Protein AF-A0A957XGN0-F1 (afdb_monomer_lite)

Sequence (123 aa):
MSIKETFCPECDHRLKLGSRPHKGQRVNCPSCASTLVVESLNPIELTSSSNQYGSSKSKKKSPAVETSCPECDAPIKLGARVQMGQLLKCSECDVTLEVIDTNPLELDVALMGNIKFRHQNGY

Structure (mmCIF, N/CA/C/O backbone):
data_AF-A0A957XGN0-F1
#
_entry.id   AF-A0A957XGN0-F1
#
loop_
_atom_site.group_PDB
_atom_site.id
_atom_site.type_symbol
_atom_site.label_atom_id
_atom_site.label_alt_id
_atom_site.label_comp_id
_atom_site.label_asym_id
_atom_site.label_entity_id
_atom_site.label_seq_id
_atom_site.pdbx_PDB_ins_code
_atom_site.Cartn_x
_atom_site.Cartn_y
_atom_site.Cartn_z
_atom_site.occupancy
_atom_site.B_iso_or_equiv
_atom_site.auth_seq_id
_atom_site.auth_comp_id
_atom_site.auth_asym_id
_atom_site.auth_atom_id
_atom_site.pdbx_PDB_model_num
ATOM 1 N N . MET A 1 1 ? -14.771 -9.457 40.067 1.00 53.88 1 MET A N 1
ATOM 2 C CA . MET A 1 1 ? -14.419 -8.353 39.145 1.00 53.88 1 MET A CA 1
ATOM 3 C C . MET A 1 1 ? -15.155 -8.599 37.840 1.00 53.88 1 MET A C 1
ATOM 5 O O . MET A 1 1 ? -14.851 -9.579 37.176 1.00 53.88 1 MET A O 1
ATOM 9 N N . SER A 1 2 ? -16.165 -7.795 37.516 1.00 64.75 2 SER A N 1
ATOM 10 C CA . SER A 1 2 ? -16.990 -8.011 36.321 1.00 64.75 2 SER A CA 1
ATOM 11 C C . SER A 1 2 ? -16.326 -7.345 35.120 1.00 64.75 2 SER A C 1
ATOM 13 O O . SER A 1 2 ? -16.316 -6.120 35.018 1.00 64.75 2 SER A O 1
ATOM 15 N N . ILE A 1 3 ? -15.724 -8.141 34.238 1.00 70.81 3 ILE A N 1
ATOM 16 C CA . ILE A 1 3 ? -15.216 -7.650 32.955 1.00 70.81 3 ILE A CA 1
ATOM 17 C C . ILE A 1 3 ? -16.437 -7.383 32.079 1.00 70.81 3 ILE A C 1
ATOM 19 O O . ILE A 1 3 ? -17.258 -8.279 31.893 1.00 70.81 3 ILE A O 1
ATOM 23 N N . LYS A 1 4 ? -16.575 -6.157 31.568 1.00 80.50 4 LYS A N 1
ATOM 24 C CA . LYS A 1 4 ? -17.635 -5.850 30.606 1.00 80.50 4 LYS A CA 1
ATOM 25 C C . LYS A 1 4 ? -17.151 -6.160 29.195 1.00 80.50 4 LYS A C 1
ATOM 27 O O . LYS A 1 4 ? -16.077 -5.717 28.781 1.00 80.50 4 LYS A O 1
ATOM 32 N N . GLU A 1 5 ? -17.947 -6.946 28.490 1.00 82.75 5 GLU A N 1
ATOM 33 C CA . GLU A 1 5 ? -17.721 -7.355 27.112 1.00 82.75 5 GLU A CA 1
ATOM 34 C C . GLU A 1 5 ? -18.804 -6.782 26.204 1.00 82.75 5 GLU A C 1
ATOM 36 O O . GLU A 1 5 ? -19.923 -6.521 26.639 1.00 82.75 5 GLU A O 1
ATOM 41 N N . THR A 1 6 ? -18.436 -6.525 24.960 1.00 83.88 6 THR A N 1
ATOM 42 C CA . THR A 1 6 ? -19.304 -5.938 23.938 1.00 83.88 6 THR A CA 1
ATOM 43 C C . THR A 1 6 ? -18.806 -6.371 22.564 1.00 83.88 6 THR A C 1
ATOM 45 O O . THR A 1 6 ? -17.706 -6.916 22.456 1.00 83.88 6 THR A O 1
ATOM 48 N N . PHE A 1 7 ? -19.592 -6.155 21.521 1.00 85.81 7 PHE A N 1
ATOM 49 C CA . PHE A 1 7 ? -19.247 -6.542 20.158 1.00 85.81 7 PHE A CA 1
ATOM 50 C C . PHE A 1 7 ? -18.882 -5.303 19.349 1.00 85.81 7 PHE A C 1
ATOM 52 O O . PHE A 1 7 ? -19.457 -4.229 19.522 1.00 85.81 7 PHE A O 1
ATOM 59 N N . CYS A 1 8 ? -17.875 -5.434 18.491 1.00 84.12 8 CYS A N 1
ATOM 60 C CA . CYS A 1 8 ? -17.526 -4.381 17.555 1.00 84.12 8 CYS A CA 1
ATOM 61 C C . CYS A 1 8 ? -18.632 -4.276 16.491 1.00 84.12 8 CYS A C 1
ATOM 63 O O . CYS A 1 8 ? -18.818 -5.242 15.756 1.00 84.12 8 CYS A O 1
ATOM 65 N N . PRO A 1 9 ? -19.313 -3.127 16.336 1.00 82.56 9 PRO A N 1
ATOM 66 C CA . PRO A 1 9 ? -20.398 -2.986 15.361 1.00 82.56 9 PRO A CA 1
ATOM 67 C C . PRO A 1 9 ? -19.929 -3.084 13.899 1.00 82.56 9 PRO A C 1
ATOM 69 O O . PRO A 1 9 ? -20.749 -3.280 13.013 1.00 82.56 9 PRO A O 1
ATOM 72 N N . GLU A 1 10 ? -18.621 -2.969 13.631 1.00 82.00 10 GLU A N 1
ATOM 73 C CA . GLU A 1 10 ? -18.076 -3.032 12.265 1.00 82.00 10 GLU A CA 1
ATOM 74 C C . GLU A 1 10 ? -17.652 -4.436 11.817 1.00 82.00 10 GLU A C 1
ATOM 76 O O . GLU A 1 10 ? -17.575 -4.702 10.622 1.00 82.00 10 GLU A O 1
ATOM 81 N N . CYS A 1 11 ? -17.332 -5.341 12.744 1.00 84.94 11 CYS A N 1
ATOM 82 C CA . CYS A 1 11 ? -16.818 -6.674 12.392 1.00 84.94 11 CYS A CA 1
ATOM 83 C C . CYS A 1 11 ? -17.321 -7.803 13.296 1.00 84.94 11 CYS A C 1
ATOM 85 O O . CYS A 1 11 ? -16.796 -8.911 13.226 1.00 84.94 11 CYS A O 1
ATOM 87 N N . ASP A 1 12 ? -18.270 -7.508 14.184 1.00 85.31 12 ASP A N 1
ATOM 88 C CA . ASP A 1 12 ? -18.839 -8.420 15.184 1.00 85.31 12 ASP A CA 1
ATOM 89 C C . ASP A 1 12 ? -17.805 -9.045 16.145 1.00 85.31 12 ASP A C 1
ATOM 91 O O . ASP A 1 12 ? -18.073 -9.976 16.898 1.00 85.31 12 ASP A O 1
ATOM 95 N N . HIS A 1 13 ? -16.575 -8.524 16.172 1.00 87.06 13 HIS A N 1
ATOM 96 C CA . HIS A 1 13 ? -15.534 -9.084 17.024 1.00 87.06 13 HIS A CA 1
ATOM 97 C C . HIS A 1 13 ? -15.775 -8.744 18.498 1.00 87.06 13 HIS A C 1
ATOM 99 O O . HIS A 1 13 ? -16.044 -7.594 18.851 1.00 87.06 13 HIS A O 1
ATOM 105 N N . ARG A 1 14 ? -15.612 -9.732 19.381 1.00 87.62 14 ARG A N 1
ATOM 106 C CA . ARG A 1 14 ? -15.792 -9.574 20.830 1.00 87.62 14 ARG A CA 1
ATOM 107 C C . ARG A 1 14 ? -14.688 -8.702 21.437 1.00 87.62 14 ARG A C 1
ATOM 109 O O . ARG A 1 14 ? -13.504 -9.027 21.367 1.00 87.62 14 ARG A O 1
ATOM 116 N N . LEU A 1 15 ? -15.082 -7.620 22.098 1.00 85.88 15 LEU A N 1
ATOM 117 C CA . LEU A 1 15 ? -14.212 -6.654 22.763 1.00 85.88 15 LEU A CA 1
ATOM 118 C C . LEU A 1 15 ? -14.346 -6.733 24.281 1.00 85.88 15 LEU A C 1
ATOM 120 O O . LEU A 1 15 ? -15.439 -6.859 24.828 1.00 85.88 15 LEU A O 1
ATOM 124 N N . LYS A 1 16 ? -13.211 -6.604 24.974 1.00 86.62 16 LYS A N 1
ATOM 125 C CA . LYS A 1 16 ? -13.136 -6.554 26.440 1.00 86.62 16 LYS A CA 1
ATOM 126 C C . LYS A 1 16 ? -12.823 -5.120 26.869 1.00 86.62 16 LYS A C 1
ATOM 128 O O . LYS A 1 16 ? -11.722 -4.640 26.624 1.00 86.62 16 LYS A O 1
ATOM 133 N N . LEU A 1 17 ? -13.767 -4.446 27.528 1.00 80.19 17 LEU A N 1
ATOM 134 C CA . LEU A 1 17 ? -13.627 -3.043 27.961 1.00 80.19 17 LEU A CA 1
ATOM 135 C C . LEU A 1 17 ? -12.883 -2.881 29.299 1.00 80.19 17 LEU A C 1
ATOM 137 O O . LEU A 1 17 ? -12.613 -1.760 29.733 1.00 80.19 17 LEU A O 1
ATOM 141 N N . GLY A 1 18 ? -12.553 -3.997 29.955 1.00 79.00 18 GLY A N 1
ATOM 142 C CA . GLY A 1 18 ? -11.951 -4.026 31.285 1.00 79.00 18 GLY A CA 1
ATOM 143 C C . GLY A 1 18 ? -12.980 -3.900 32.414 1.00 79.00 18 GLY A C 1
ATOM 144 O O . GLY A 1 18 ? -14.189 -4.009 32.204 1.00 79.00 18 GLY A O 1
ATOM 145 N N . SER A 1 19 ? -12.486 -3.709 33.638 1.00 80.56 19 SER A N 1
ATOM 146 C CA . SER A 1 19 ? -13.301 -3.727 34.864 1.00 80.56 19 SER A CA 1
ATOM 147 C C . SER A 1 19 ? -14.039 -2.410 35.155 1.00 80.56 19 SER A C 1
ATOM 149 O O . SER A 1 19 ? -14.913 -2.388 36.017 1.00 80.56 19 SER A O 1
ATOM 151 N N . ARG A 1 20 ? -13.673 -1.301 34.493 1.00 81.81 20 ARG A N 1
ATOM 152 C CA . ARG A 1 20 ? -14.249 0.043 34.712 1.00 81.81 20 ARG A CA 1
ATOM 153 C C . ARG A 1 20 ? -14.328 0.838 33.397 1.00 81.81 20 ARG A C 1
ATOM 155 O O . ARG A 1 20 ? -13.492 1.714 33.182 1.00 81.81 20 ARG A O 1
ATOM 162 N N . PRO A 1 21 ? -15.297 0.545 32.512 1.00 78.81 21 PRO A N 1
ATOM 163 C CA . PRO A 1 21 ? -15.533 1.385 31.344 1.00 78.81 21 PRO A CA 1
ATOM 164 C C . PRO A 1 21 ? -15.991 2.785 31.774 1.00 78.81 21 PRO A C 1
ATOM 166 O O . PRO A 1 21 ? -16.798 2.915 32.697 1.00 78.81 21 PRO A O 1
ATOM 169 N N . HIS A 1 22 ? -15.487 3.823 31.109 1.00 84.31 22 HIS A N 1
ATOM 170 C CA . HIS A 1 22 ? -15.911 5.211 31.311 1.00 84.31 22 HIS A CA 1
ATOM 171 C C . HIS A 1 22 ? -16.391 5.841 29.997 1.00 84.31 22 HIS A C 1
ATOM 173 O O . HIS A 1 22 ? -16.013 5.405 28.910 1.00 84.31 22 HIS A O 1
ATOM 179 N N . LYS A 1 23 ? -17.247 6.863 30.088 1.00 84.31 23 LYS A N 1
ATOM 180 C CA . LYS A 1 23 ? -17.733 7.605 28.920 1.00 84.31 23 LYS A CA 1
ATOM 181 C C . LYS A 1 23 ? -16.558 8.324 28.251 1.00 84.31 23 LYS A C 1
ATOM 183 O O . LYS A 1 23 ? -15.739 8.925 28.940 1.00 84.31 23 LYS A O 1
ATOM 188 N N . GLY A 1 24 ? -16.469 8.235 26.928 1.00 83.38 24 GLY A N 1
ATOM 189 C CA . GLY A 1 24 ? -15.339 8.740 26.145 1.00 83.38 24 GLY A CA 1
ATOM 190 C C . GLY A 1 24 ? -14.133 7.795 26.081 1.00 83.38 24 GLY A C 1
ATOM 191 O O . GLY A 1 24 ? -13.136 8.130 25.444 1.00 83.38 24 GLY A O 1
ATOM 192 N N . GLN A 1 25 ? -14.202 6.607 26.695 1.00 85.00 25 GLN A N 1
ATOM 193 C CA . GLN A 1 25 ? -13.136 5.614 26.588 1.00 85.00 25 GLN A CA 1
ATOM 194 C C . GLN A 1 25 ? -12.979 5.165 25.132 1.00 85.00 25 GLN A C 1
ATOM 196 O O . GLN A 1 25 ? -13.928 4.673 24.519 1.00 85.00 25 GLN A O 1
ATOM 201 N N . ARG A 1 26 ? -11.766 5.308 24.592 1.00 87.06 26 ARG A N 1
ATOM 202 C CA . ARG A 1 26 ? -11.406 4.829 23.253 1.00 87.06 26 ARG A CA 1
ATOM 203 C C . ARG A 1 26 ? -10.941 3.386 23.343 1.00 87.06 26 ARG A C 1
ATOM 205 O O . ARG A 1 26 ? -10.053 3.072 24.135 1.00 87.06 26 ARG A O 1
ATOM 212 N N . VAL A 1 27 ? -11.509 2.520 22.518 1.00 84.94 27 VAL A N 1
ATOM 213 C CA . VAL A 1 27 ? -11.106 1.118 22.421 1.00 84.94 27 VAL A CA 1
ATOM 214 C C . VAL A 1 27 ? -10.813 0.778 20.973 1.00 84.94 27 VAL A C 1
ATOM 216 O O . VAL A 1 27 ? -11.576 1.120 20.075 1.00 84.94 27 VAL A O 1
ATOM 219 N N . ASN A 1 28 ? -9.669 0.142 20.742 1.00 86.00 28 ASN A N 1
ATOM 220 C CA . ASN A 1 28 ? -9.292 -0.310 19.413 1.00 86.00 28 ASN A CA 1
ATOM 221 C C . ASN A 1 28 ? -9.720 -1.766 19.239 1.00 86.00 28 ASN A C 1
ATOM 223 O O . ASN A 1 28 ? -9.404 -2.609 20.084 1.00 86.00 28 ASN A O 1
ATOM 227 N N . CYS A 1 29 ? -10.417 -2.067 18.151 1.00 83.75 29 CYS A N 1
ATOM 228 C CA . CYS A 1 29 ? -10.761 -3.438 17.829 1.00 83.75 29 CYS A CA 1
ATOM 229 C C . CYS A 1 29 ? -9.530 -4.176 17.273 1.00 83.75 29 CYS A C 1
ATOM 231 O O . CYS A 1 29 ? -8.973 -3.747 16.266 1.00 83.75 29 CYS A O 1
ATOM 233 N N . PRO A 1 30 ? -9.096 -5.309 17.854 1.00 82.38 30 PRO A N 1
ATOM 234 C CA . PRO A 1 30 ? -7.939 -6.050 17.348 1.00 82.38 30 PRO A CA 1
ATOM 235 C C . PRO A 1 30 ? -8.201 -6.730 15.996 1.00 82.38 30 PRO A C 1
ATOM 237 O O . PRO A 1 30 ? -7.249 -7.087 15.306 1.00 82.38 30 PRO A O 1
ATOM 240 N N . SER A 1 31 ? -9.472 -6.904 15.619 1.00 83.25 31 SER A N 1
ATOM 241 C CA . SER A 1 31 ? -9.868 -7.580 14.382 1.00 83.25 31 SER A CA 1
ATOM 242 C C . SER A 1 31 ? -9.916 -6.634 13.185 1.00 83.25 31 SER A C 1
ATOM 244 O O . SER A 1 31 ? -9.270 -6.894 12.175 1.00 83.25 31 SER A O 1
ATOM 246 N N . CYS A 1 32 ? -10.640 -5.515 13.292 1.00 83.00 32 CYS A N 1
ATOM 247 C CA . CYS A 1 32 ? -10.774 -4.543 12.199 1.00 83.00 32 CYS A CA 1
ATOM 248 C C . CYS A 1 32 ? -9.859 -3.314 12.333 1.00 83.00 32 CYS A C 1
ATOM 250 O O . CYS A 1 32 ? -9.754 -2.533 11.392 1.00 83.00 32 CYS A O 1
ATOM 252 N N . ALA A 1 33 ? -9.170 -3.147 13.469 1.00 81.69 33 ALA A N 1
ATOM 253 C CA . ALA A 1 33 ? -8.393 -1.951 13.817 1.00 81.69 33 ALA A CA 1
ATOM 254 C C . ALA A 1 33 ? -9.220 -0.653 13.912 1.00 81.69 33 ALA A C 1
ATOM 256 O O . ALA A 1 33 ? -8.658 0.444 13.901 1.00 81.69 33 ALA A O 1
ATOM 257 N N . SER A 1 34 ? -10.545 -0.767 14.026 1.00 79.00 34 SER A N 1
ATOM 258 C CA . SER A 1 34 ? -11.423 0.386 14.195 1.00 79.00 34 SER A CA 1
ATOM 259 C C . SER A 1 34 ? -11.322 0.948 15.603 1.00 79.00 34 SER A C 1
ATOM 261 O O . SER A 1 34 ? -11.348 0.219 16.600 1.00 79.00 34 SER A O 1
ATOM 263 N N . THR A 1 35 ? -11.253 2.274 15.679 1.00 84.94 35 THR A N 1
ATOM 264 C CA . THR A 1 35 ? -11.328 2.988 16.950 1.00 84.94 35 THR A CA 1
ATOM 265 C C . THR A 1 35 ? -12.784 3.265 17.294 1.00 84.94 35 THR A C 1
ATOM 267 O O . THR A 1 35 ? -13.458 4.045 16.623 1.00 84.94 35 THR A O 1
ATOM 270 N N . LEU A 1 36 ? -13.250 2.648 18.372 1.00 86.00 36 LEU A N 1
ATOM 271 C CA . LEU A 1 36 ? -14.587 2.840 18.913 1.00 86.00 36 LEU A CA 1
ATOM 272 C C . LEU A 1 36 ? -14.519 3.729 20.149 1.00 86.00 36 LEU A C 1
ATOM 274 O O . LEU A 1 36 ? -13.523 3.723 20.882 1.00 86.00 36 LEU A O 1
ATOM 278 N N . VAL A 1 37 ? -15.590 4.472 20.395 1.00 84.88 37 VAL A N 1
ATOM 279 C CA . VAL A 1 37 ? -15.717 5.333 21.571 1.00 84.88 37 VAL A CA 1
ATOM 280 C C . VAL A 1 37 ? -16.958 4.937 22.348 1.00 84.88 37 VAL A C 1
ATOM 282 O O . VAL A 1 37 ? -18.022 4.723 21.773 1.00 84.88 37 VAL A O 1
ATOM 285 N N . VAL A 1 38 ? -16.808 4.837 23.666 1.00 86.44 38 VAL A N 1
ATOM 286 C CA . VAL A 1 38 ? -17.924 4.591 24.581 1.00 86.44 38 VAL A CA 1
ATOM 287 C C . VAL A 1 38 ? -18.755 5.866 24.707 1.00 86.44 38 VAL A C 1
ATOM 289 O O . VAL A 1 38 ? -18.332 6.817 25.369 1.00 86.44 38 VAL A O 1
ATOM 292 N N . GLU A 1 39 ? -19.941 5.892 24.103 1.00 82.06 39 GLU A N 1
ATOM 293 C CA . GLU A 1 39 ? -20.874 7.021 24.238 1.00 82.06 39 GLU A CA 1
ATOM 294 C C . GLU A 1 39 ? -21.752 6.896 25.488 1.00 82.06 39 GLU A C 1
ATOM 296 O O . GLU A 1 39 ? -22.010 7.894 26.172 1.00 82.0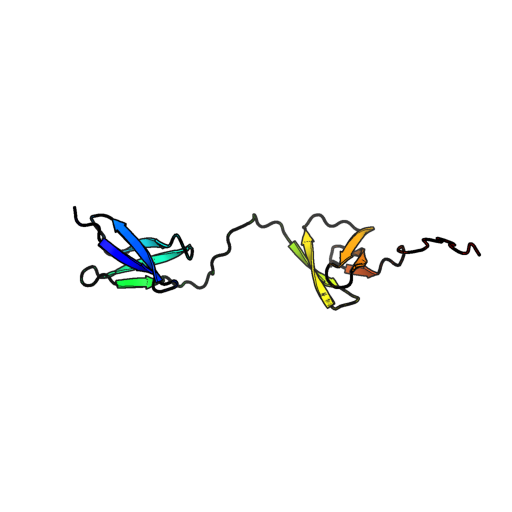6 39 GLU A O 1
ATOM 301 N N . SER A 1 40 ? -22.137 5.664 25.838 1.00 77.06 40 SER A N 1
ATOM 302 C CA . SER A 1 40 ? -23.051 5.367 26.949 1.00 77.06 40 SER A CA 1
ATOM 303 C C . SER A 1 40 ? -22.513 4.257 27.852 1.00 77.06 40 SER A C 1
ATOM 305 O O . SER A 1 40 ? -21.749 3.404 27.412 1.00 77.06 40 SER A O 1
ATOM 307 N N . LEU A 1 41 ? -22.880 4.281 29.142 1.00 76.38 41 LEU A N 1
ATOM 308 C CA . LEU A 1 41 ? -22.467 3.279 30.142 1.00 76.38 41 LEU A CA 1
ATOM 309 C C . LEU A 1 41 ? -23.620 2.408 30.665 1.00 76.38 41 LEU A C 1
ATOM 311 O O . LEU A 1 41 ? -23.375 1.460 31.417 1.00 76.38 41 LEU A O 1
ATOM 315 N N . ASN A 1 42 ? -24.861 2.723 30.286 1.00 73.88 42 ASN A N 1
ATOM 316 C CA . ASN A 1 42 ? -26.056 1.988 30.686 1.00 73.88 42 ASN A CA 1
ATOM 317 C C . ASN A 1 42 ? -27.228 2.257 29.712 1.00 73.88 42 ASN A C 1
ATOM 319 O O . ASN A 1 42 ? -27.975 3.208 29.951 1.00 73.88 42 ASN A O 1
ATOM 323 N N . PRO A 1 43 ? -27.406 1.461 28.638 1.00 73.06 43 PRO A N 1
ATOM 324 C CA . PRO A 1 43 ? -26.538 0.380 28.142 1.00 73.06 43 PRO A CA 1
ATOM 325 C C . PRO A 1 43 ? -25.201 0.895 27.574 1.00 73.06 43 PRO A C 1
ATOM 327 O O . PRO A 1 43 ? -25.032 2.095 27.349 1.00 73.06 43 PRO A O 1
ATOM 330 N N . ILE A 1 44 ? -24.209 0.004 27.427 1.00 72.31 44 ILE A N 1
ATOM 331 C CA . ILE A 1 44 ? -22.912 0.383 26.848 1.00 72.31 44 ILE A CA 1
ATOM 332 C C . ILE A 1 44 ? -23.031 0.423 25.333 1.00 72.31 44 ILE A C 1
ATOM 334 O O . ILE A 1 44 ? -23.004 -0.623 24.693 1.00 72.31 44 ILE A O 1
ATOM 338 N N . GLU A 1 45 ? -23.095 1.635 24.796 1.00 75.25 45 GLU A N 1
ATOM 339 C CA . GLU A 1 45 ? -23.142 1.890 23.360 1.00 75.25 45 GLU A CA 1
ATOM 340 C C . GLU A 1 45 ? -21.754 2.321 22.885 1.00 75.25 45 GLU A C 1
ATOM 342 O O . GLU A 1 45 ? -21.132 3.231 23.453 1.00 75.25 45 GLU A O 1
ATOM 347 N N . LEU A 1 46 ? -21.266 1.644 21.850 1.00 73.56 46 LEU A N 1
ATOM 348 C CA . LEU A 1 46 ? -20.032 1.979 21.158 1.00 73.56 46 LEU A CA 1
ATOM 349 C C . LEU A 1 46 ? -20.387 2.560 19.800 1.00 73.56 46 LEU A C 1
ATOM 351 O O . LEU A 1 46 ? -20.981 1.873 18.975 1.00 73.56 46 LEU A O 1
ATOM 355 N N . THR A 1 47 ? -19.952 3.787 19.549 1.00 74.38 47 THR A N 1
ATOM 356 C CA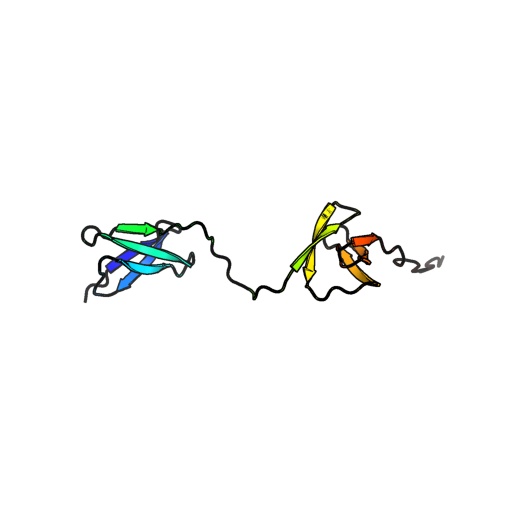 . THR A 1 47 ? -19.999 4.346 18.203 1.00 74.38 47 THR A CA 1
ATOM 357 C C . THR A 1 47 ? -18.656 4.138 17.528 1.00 74.38 47 THR A C 1
ATOM 359 O O . THR A 1 47 ? -17.589 4.320 18.137 1.00 74.38 47 THR A O 1
ATOM 362 N N . SER A 1 48 ? -18.688 3.736 16.263 1.00 69.62 48 SER A N 1
ATOM 363 C CA . SER A 1 48 ? -17.531 3.870 15.397 1.00 69.62 48 SER A CA 1
ATOM 364 C C . SER A 1 48 ? -17.287 5.364 15.230 1.00 69.62 48 SER A C 1
ATOM 366 O O . SER A 1 48 ? -18.110 6.083 14.667 1.00 69.62 48 SER A O 1
ATOM 368 N N . SER A 1 49 ? -16.156 5.866 15.733 1.00 64.25 49 SER A N 1
ATOM 369 C CA . SER A 1 49 ? -15.691 7.202 15.356 1.00 64.25 49 SER A CA 1
ATOM 370 C C . SER A 1 49 ? -15.181 7.127 13.923 1.00 64.25 49 SER A C 1
ATOM 372 O O . SER A 1 49 ? -13.980 7.143 13.659 1.00 64.25 49 SER A O 1
ATOM 374 N N . SER A 1 50 ? -16.12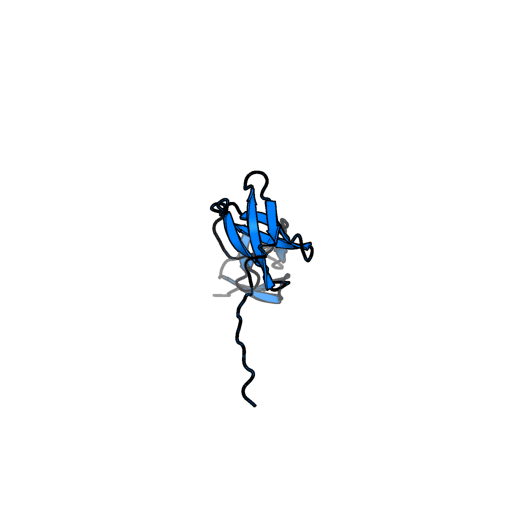9 6.969 13.003 1.00 51.91 50 SER A N 1
ATOM 375 C CA . SER A 1 5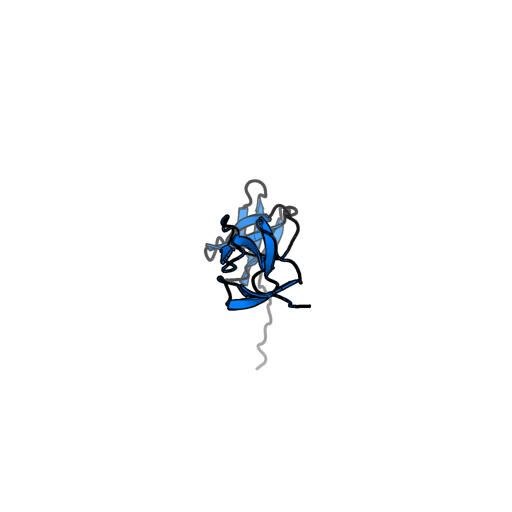0 ? -15.928 6.924 11.572 1.00 51.91 50 SER A CA 1
ATOM 376 C C . SER A 1 50 ? -15.584 8.329 11.121 1.00 51.91 50 SER A C 1
ATOM 378 O O . SER A 1 50 ? -16.426 9.073 10.632 1.00 51.91 50 SER A O 1
ATOM 380 N N . ASN A 1 51 ? -14.316 8.693 11.263 1.00 46.16 51 ASN A N 1
ATOM 381 C CA . ASN A 1 51 ? -13.729 9.580 10.282 1.00 46.16 51 ASN A CA 1
ATOM 382 C C . ASN A 1 51 ? -12.984 8.710 9.269 1.00 46.16 51 ASN A C 1
ATOM 384 O O . ASN A 1 51 ? -11.809 8.415 9.447 1.00 46.16 51 ASN A O 1
ATOM 388 N N . GLN A 1 52 ? -13.748 8.210 8.293 1.00 47.88 52 GLN A N 1
ATOM 389 C CA . GLN A 1 52 ? -13.377 7.846 6.917 1.00 47.88 52 GLN A CA 1
ATOM 390 C C . GLN A 1 52 ? -11.928 7.432 6.582 1.00 47.88 52 GLN A C 1
ATOM 392 O O . GLN A 1 52 ? -11.435 7.764 5.509 1.00 47.88 52 GLN A O 1
ATOM 397 N N . TYR A 1 53 ? -11.236 6.665 7.419 1.00 47.00 53 TYR A N 1
ATOM 398 C CA . TYR A 1 53 ? -9.924 6.138 7.050 1.00 47.00 53 TYR A CA 1
ATOM 399 C C . TYR A 1 53 ? -9.837 4.671 7.411 1.00 47.00 53 TYR A C 1
ATOM 401 O O . TYR A 1 53 ? -9.470 4.279 8.518 1.00 47.00 53 TYR A O 1
ATOM 409 N N . GLY A 1 54 ? -10.215 3.875 6.411 1.00 44.34 54 GLY A N 1
ATOM 410 C CA . GLY A 1 54 ? -9.988 2.451 6.367 1.00 44.34 54 GLY A CA 1
ATOM 411 C C . GLY A 1 54 ? -8.574 2.101 6.810 1.00 44.34 54 GLY A C 1
ATOM 412 O O . GLY A 1 54 ? -7.576 2.727 6.449 1.00 44.34 54 GLY A O 1
ATOM 413 N N . SER A 1 55 ? -8.537 1.051 7.613 1.00 51.53 55 SER A N 1
ATOM 414 C CA . SER A 1 55 ? -7.370 0.258 7.924 1.00 51.53 55 SER A CA 1
ATOM 415 C C . SER A 1 55 ? -6.564 -0.031 6.652 1.00 51.53 55 SER A C 1
ATOM 417 O O . SER A 1 55 ? -6.981 -0.773 5.766 1.00 51.53 55 SER A O 1
ATOM 419 N N . SER A 1 56 ? -5.373 0.545 6.568 1.00 54.88 56 SER A N 1
ATOM 420 C CA . SER A 1 56 ? -4.264 -0.051 5.836 1.00 54.88 56 SER A CA 1
ATOM 421 C C . SER A 1 56 ? -3.029 0.042 6.712 1.00 54.88 56 SER A C 1
ATOM 423 O O . SER A 1 56 ? -2.353 1.064 6.809 1.00 54.88 56 SER A O 1
ATOM 425 N N . LYS A 1 57 ? -2.739 -1.079 7.377 1.00 52.69 57 LYS A N 1
ATOM 426 C CA . LYS A 1 57 ? -1.374 -1.428 7.760 1.00 52.69 57 LYS A CA 1
ATOM 427 C C . LYS A 1 57 ? -0.465 -1.217 6.544 1.00 52.69 57 LYS A C 1
ATOM 429 O O . LYS A 1 57 ? -0.733 -1.763 5.481 1.00 52.69 57 LYS A O 1
ATOM 434 N N . SER A 1 58 ? 0.680 -0.592 6.804 1.00 51.75 58 SER A N 1
ATOM 435 C CA . SER A 1 58 ? 1.962 -0.777 6.114 1.00 51.75 58 SER A CA 1
ATOM 436 C C . SER A 1 58 ? 2.466 0.392 5.261 1.00 51.75 58 SER A C 1
ATOM 438 O O . SER A 1 58 ? 1.830 0.863 4.329 1.00 51.75 58 SER A O 1
ATOM 440 N N . LYS A 1 59 ? 3.729 0.705 5.567 1.00 45.81 59 LYS A N 1
ATOM 441 C CA . LYS A 1 59 ? 4.755 1.395 4.782 1.00 45.81 59 LYS A CA 1
ATOM 442 C C . LYS A 1 59 ? 4.747 2.923 4.765 1.00 45.81 59 LYS A C 1
ATOM 444 O O . LYS A 1 59 ? 3.960 3.594 4.117 1.00 45.81 59 LYS A O 1
ATOM 449 N N . LYS A 1 60 ? 5.785 3.431 5.442 1.00 43.09 60 LYS A N 1
ATOM 450 C CA . LYS A 1 60 ? 6.558 4.633 5.117 1.00 43.09 60 LYS A CA 1
ATOM 451 C C . LYS A 1 60 ? 6.283 5.117 3.689 1.00 43.09 60 LYS A C 1
ATOM 453 O O . LYS A 1 60 ? 6.601 4.425 2.727 1.00 43.09 60 LYS A O 1
ATOM 458 N N . LYS A 1 61 ? 5.725 6.320 3.601 1.00 44.12 61 LYS A N 1
ATOM 459 C CA . LYS A 1 61 ? 5.513 7.103 2.388 1.00 44.12 61 LYS A CA 1
ATOM 460 C C . LYS A 1 61 ? 6.865 7.371 1.714 1.00 44.12 61 LYS A C 1
ATOM 462 O O . LYS A 1 61 ? 7.530 8.354 2.015 1.00 44.12 61 LYS A O 1
ATOM 467 N N . SER A 1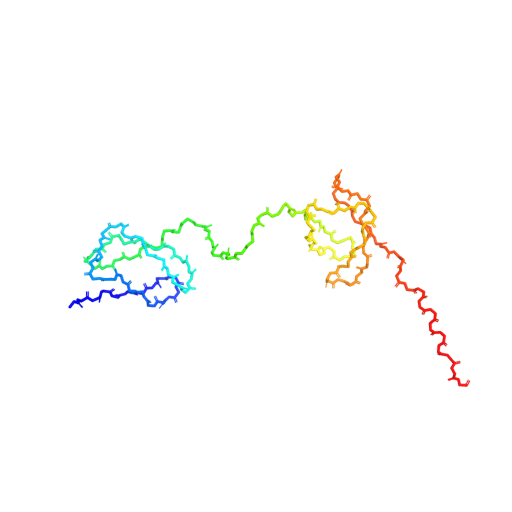 62 ? 7.314 6.463 0.856 1.00 53.94 62 SER A N 1
ATOM 468 C CA . SER A 1 62 ? 8.237 6.829 -0.217 1.00 53.94 62 SER A CA 1
ATOM 469 C C . SER A 1 62 ? 7.413 7.581 -1.266 1.00 53.94 62 SER A C 1
ATOM 471 O O . SER A 1 62 ? 6.272 7.177 -1.497 1.00 53.94 62 SE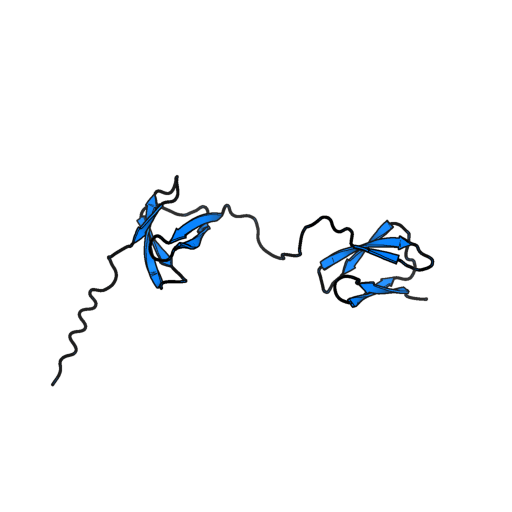R A O 1
ATOM 473 N N . PRO A 1 63 ? 7.919 8.662 -1.882 1.00 57.41 63 PRO A N 1
ATOM 474 C CA . PRO A 1 63 ? 7.226 9.274 -3.008 1.00 57.41 63 PRO A CA 1
ATOM 475 C C . PRO A 1 63 ? 7.132 8.202 -4.098 1.00 57.41 63 PRO A C 1
ATOM 477 O O . PRO A 1 63 ? 8.156 7.724 -4.585 1.00 57.41 63 PRO A O 1
ATOM 480 N N . ALA A 1 64 ? 5.928 7.717 -4.375 1.00 67.38 64 ALA A N 1
ATOM 481 C CA . ALA A 1 64 ? 5.684 6.824 -5.493 1.00 67.38 64 ALA A CA 1
ATOM 482 C C . ALA A 1 64 ? 5.234 7.708 -6.652 1.00 67.38 64 ALA A C 1
ATOM 484 O O . ALA A 1 64 ? 4.325 8.518 -6.478 1.00 67.38 64 ALA A O 1
ATOM 485 N N . VAL A 1 65 ? 5.917 7.597 -7.783 1.00 82.38 65 VAL A N 1
ATOM 486 C CA . VAL A 1 65 ? 5.499 8.223 -9.032 1.00 82.38 65 VAL A CA 1
ATOM 487 C C . VAL A 1 65 ? 4.663 7.179 -9.769 1.00 82.38 65 VAL A C 1
ATOM 489 O O . VAL A 1 65 ? 5.087 6.029 -9.912 1.00 82.38 65 VAL A O 1
ATOM 492 N N . GLU A 1 66 ? 3.446 7.551 -10.148 1.00 84.75 66 GLU A N 1
ATOM 493 C CA . GLU A 1 66 ? 2.485 6.673 -10.818 1.00 84.75 66 GLU A CA 1
ATOM 494 C C . GLU A 1 66 ? 2.407 7.069 -12.297 1.00 84.75 66 GLU A C 1
ATOM 496 O O . GLU A 1 66 ? 2.303 8.252 -12.612 1.00 84.75 66 GLU A O 1
ATOM 501 N N . THR A 1 67 ? 2.498 6.089 -13.194 1.00 88.31 67 THR A N 1
ATOM 502 C CA . THR A 1 67 ? 2.405 6.270 -14.653 1.00 88.31 67 THR A CA 1
ATOM 503 C C . THR A 1 67 ? 1.665 5.082 -15.270 1.00 88.31 67 THR A C 1
ATOM 505 O O . THR A 1 67 ? 1.582 4.024 -14.642 1.00 88.31 67 THR A O 1
ATOM 508 N N . SER A 1 68 ? 1.083 5.240 -16.456 1.00 90.94 68 SER A N 1
ATOM 509 C CA . SER A 1 68 ? 0.386 4.162 -17.166 1.00 90.94 68 SER A CA 1
ATOM 510 C C . SER A 1 68 ? 1.312 3.459 -18.156 1.00 90.94 68 SER A C 1
ATOM 512 O O . SER A 1 68 ? 2.231 4.047 -18.724 1.00 90.94 68 SER A O 1
ATOM 514 N N . CYS A 1 69 ? 1.095 2.159 -18.349 1.00 89.75 69 CYS A N 1
ATOM 515 C CA . CYS A 1 69 ? 1.810 1.395 -19.360 1.00 89.75 69 CYS A CA 1
ATOM 516 C C . CYS A 1 69 ? 1.349 1.822 -20.766 1.00 89.75 69 CYS A C 1
ATOM 518 O O . CYS A 1 69 ? 0.156 1.708 -21.043 1.00 89.75 69 CYS A O 1
ATOM 520 N N . PRO A 1 70 ? 2.250 2.213 -21.686 1.00 88.00 70 PRO A N 1
ATOM 521 C CA . PRO A 1 70 ? 1.863 2.620 -23.041 1.00 88.00 70 PRO A CA 1
ATOM 522 C C . PRO A 1 70 ? 1.302 1.473 -23.908 1.00 88.00 70 PRO A C 1
ATOM 524 O O . PRO A 1 70 ? 0.684 1.739 -24.932 1.00 88.00 70 PRO A O 1
ATOM 527 N N . GLU A 1 71 ? 1.484 0.206 -23.507 1.00 88.19 71 GLU A N 1
ATOM 528 C CA . GLU A 1 71 ? 1.015 -0.970 -24.268 1.00 88.19 71 GLU A CA 1
ATOM 529 C C . GLU A 1 71 ? -0.363 -1.481 -23.826 1.00 88.19 71 GLU A C 1
ATOM 531 O O . GLU A 1 71 ? -1.151 -1.943 -24.647 1.00 88.19 71 GLU A O 1
ATOM 536 N N . CYS A 1 72 ? -0.656 -1.449 -22.524 1.00 91.50 72 CYS A N 1
ATOM 537 C CA . CYS A 1 72 ? -1.871 -2.052 -21.958 1.00 91.50 72 CYS A CA 1
ATOM 538 C C . CYS A 1 72 ? -2.662 -1.124 -21.031 1.00 91.50 72 CYS A C 1
ATOM 540 O O . CYS A 1 72 ? -3.636 -1.566 -20.428 1.00 91.50 72 CYS A O 1
ATOM 542 N N . ASP A 1 73 ? -2.229 0.130 -20.883 1.00 90.56 73 ASP A N 1
ATOM 543 C CA . ASP A 1 73 ? -2.813 1.145 -19.994 1.00 90.56 73 ASP A CA 1
ATOM 544 C C . ASP A 1 73 ? -2.828 0.759 -18.499 1.00 90.56 73 ASP A C 1
ATOM 546 O O . ASP A 1 73 ? -3.460 1.396 -17.659 1.00 90.56 73 ASP A O 1
ATOM 550 N N . ALA A 1 74 ? -2.084 -0.283 -18.124 1.00 88.69 74 ALA A N 1
ATOM 551 C CA . ALA A 1 74 ? -2.001 -0.728 -16.742 1.00 88.69 74 ALA A CA 1
ATOM 552 C C . ALA A 1 74 ? -1.312 0.308 -15.834 1.00 88.69 74 ALA A C 1
ATOM 554 O O . ALA A 1 74 ? -0.301 0.895 -16.231 1.00 88.69 74 ALA A O 1
ATOM 555 N N . PRO A 1 75 ? -1.773 0.486 -14.582 1.00 87.00 75 PRO A N 1
ATOM 556 C CA . PRO A 1 75 ? -1.140 1.394 -13.633 1.00 87.00 75 PRO A CA 1
ATOM 557 C C . PRO A 1 75 ? 0.198 0.833 -13.128 1.00 87.00 75 PRO A C 1
ATOM 559 O O . PRO A 1 75 ? 0.252 -0.209 -12.473 1.00 87.00 75 PRO A O 1
ATOM 562 N N . ILE A 1 76 ? 1.285 1.567 -13.363 1.00 86.56 76 ILE A N 1
ATOM 563 C CA . ILE A 1 76 ? 2.640 1.238 -12.915 1.00 86.56 76 ILE A CA 1
ATOM 564 C C . ILE A 1 76 ? 3.037 2.177 -11.774 1.00 86.56 76 ILE A C 1
ATOM 566 O O . ILE A 1 76 ? 2.997 3.402 -11.893 1.00 86.56 76 ILE A O 1
ATOM 570 N N . LYS A 1 77 ? 3.465 1.592 -10.649 1.00 86.50 77 LYS A N 1
ATOM 571 C CA . LYS A 1 77 ? 3.927 2.335 -9.468 1.00 86.50 77 LYS A CA 1
ATOM 572 C C . LYS A 1 77 ? 5.438 2.222 -9.333 1.00 86.50 77 LYS A C 1
ATOM 574 O O . LYS A 1 77 ? 5.953 1.163 -8.975 1.00 86.50 77 LYS A O 1
ATOM 579 N N . LEU A 1 78 ? 6.140 3.321 -9.583 1.00 81.56 78 LEU A N 1
ATOM 580 C CA . LEU A 1 78 ? 7.594 3.415 -9.477 1.00 81.56 78 LEU A CA 1
ATOM 581 C C . LEU A 1 78 ? 7.984 4.215 -8.230 1.00 81.56 78 LEU A C 1
ATOM 583 O O . LEU A 1 78 ? 7.266 5.101 -7.773 1.00 81.56 78 LEU A O 1
ATOM 587 N N . GLY A 1 79 ? 9.123 3.884 -7.621 1.00 79.88 79 GLY A N 1
ATOM 588 C CA . GLY A 1 79 ? 9.646 4.653 -6.487 1.00 79.88 79 GLY A CA 1
ATOM 589 C C . GLY A 1 79 ? 10.314 5.958 -6.934 1.00 79.88 79 GLY A C 1
ATOM 590 O O . GLY A 1 79 ? 10.777 6.061 -8.063 1.00 79.88 79 GLY A O 1
ATOM 591 N N . ALA A 1 80 ? 10.483 6.914 -6.015 1.00 73.75 80 ALA A N 1
ATOM 592 C CA . ALA A 1 80 ? 11.150 8.212 -6.237 1.00 73.75 80 ALA A CA 1
ATOM 593 C C . ALA A 1 80 ? 12.602 8.168 -6.753 1.00 73.75 80 ALA A C 1
ATOM 595 O O . ALA A 1 80 ? 13.219 9.212 -6.927 1.00 73.75 80 ALA A O 1
ATOM 596 N N . ARG A 1 81 ? 13.192 6.981 -6.909 1.00 78.94 81 ARG A N 1
ATOM 597 C CA . ARG A 1 81 ? 14.577 6.783 -7.364 1.00 78.94 81 ARG A CA 1
ATOM 598 C C . ARG A 1 81 ? 14.638 6.163 -8.759 1.00 78.94 81 ARG A C 1
ATOM 600 O O . ARG A 1 81 ? 15.577 5.434 -9.065 1.00 78.94 81 ARG A O 1
ATOM 607 N N . VAL A 1 82 ? 13.610 6.400 -9.564 1.00 85.25 82 VAL A N 1
ATOM 608 C CA . VAL A 1 82 ? 13.612 6.066 -10.985 1.00 85.25 82 VAL A CA 1
ATOM 609 C C . VAL A 1 82 ? 14.670 6.909 -11.705 1.00 85.25 82 VAL A C 1
ATOM 611 O O . VAL A 1 82 ? 14.842 8.086 -11.399 1.00 85.25 82 VAL A O 1
ATOM 614 N N . GLN A 1 83 ? 15.420 6.281 -12.609 1.00 86.56 83 GLN A N 1
ATOM 615 C CA . GLN A 1 83 ? 16.482 6.914 -13.393 1.00 86.56 83 GLN A CA 1
ATOM 616 C C . GLN A 1 83 ? 16.162 6.779 -14.879 1.00 86.56 83 GLN A C 1
ATOM 618 O O . GLN A 1 83 ? 15.573 5.784 -15.296 1.00 86.56 83 GLN A O 1
ATOM 623 N N . MET A 1 84 ? 16.571 7.771 -15.663 1.00 87.81 84 MET A N 1
ATOM 624 C CA . MET A 1 84 ? 16.494 7.729 -17.122 1.00 87.81 84 MET A CA 1
ATOM 625 C C . MET A 1 84 ? 17.333 6.553 -17.659 1.00 87.81 84 MET A C 1
ATOM 627 O O . MET A 1 84 ? 18.419 6.284 -17.141 1.00 87.81 84 MET A O 1
ATOM 631 N N . GLY A 1 85 ? 16.816 5.826 -18.649 1.00 87.94 85 GLY A N 1
ATOM 632 C CA . GLY A 1 85 ? 17.401 4.586 -19.177 1.00 87.94 85 GLY A CA 1
ATOM 633 C C . GLY A 1 85 ? 17.200 3.352 -18.286 1.00 87.94 85 GLY A C 1
ATOM 634 O O . GLY A 1 85 ? 17.776 2.294 -18.537 1.00 87.94 85 GLY A O 1
ATOM 635 N N . GLN A 1 86 ? 16.418 3.452 -17.206 1.00 88.75 86 GLN A N 1
ATOM 636 C CA . GLN A 1 86 ? 16.098 2.290 -16.380 1.00 88.75 86 GLN A CA 1
ATOM 637 C C . GLN A 1 86 ? 15.095 1.384 -17.104 1.00 88.75 86 GLN A C 1
ATOM 639 O O . GLN A 1 86 ? 14.019 1.831 -17.493 1.00 88.75 86 GLN A O 1
ATOM 644 N N . LEU A 1 87 ? 15.415 0.092 -17.197 1.00 88.75 87 LEU A N 1
ATOM 645 C CA . LEU A 1 87 ? 14.515 -0.929 -17.730 1.00 88.75 87 LEU A CA 1
ATOM 646 C C . LEU A 1 87 ? 13.664 -1.539 -16.612 1.00 88.75 87 LEU A C 1
ATOM 648 O O . LEU A 1 87 ? 14.184 -1.975 -15.582 1.00 88.75 87 LEU A O 1
ATOM 652 N N . LEU A 1 88 ? 12.357 -1.606 -16.827 1.00 87.81 88 LEU A N 1
ATOM 653 C CA . LEU A 1 88 ? 11.396 -2.273 -15.952 1.00 87.81 88 LEU A CA 1
ATOM 654 C C . LEU A 1 88 ? 10.466 -3.170 -16.766 1.00 87.81 88 LEU A C 1
ATOM 656 O O . LEU A 1 88 ? 10.326 -3.020 -17.972 1.00 87.81 88 LEU A O 1
ATOM 660 N N . LYS A 1 89 ? 9.824 -4.125 -16.098 1.00 88.19 89 LYS A N 1
ATOM 661 C CA . LYS A 1 89 ? 8.888 -5.049 -16.736 1.00 88.19 89 LYS A CA 1
ATOM 662 C C . LYS A 1 89 ? 7.473 -4.742 -16.274 1.00 88.19 89 LYS A C 1
ATOM 664 O O . LYS A 1 89 ? 7.238 -4.648 -15.066 1.00 88.19 89 LYS A O 1
ATOM 669 N N . CYS A 1 90 ? 6.541 -4.592 -17.207 1.00 88.25 90 CYS A N 1
ATOM 670 C CA . CYS A 1 90 ? 5.135 -4.459 -16.851 1.00 88.25 90 CYS A CA 1
ATOM 671 C C . CYS A 1 90 ? 4.630 -5.787 -16.270 1.00 88.25 90 CYS A C 1
ATOM 673 O O . CYS A 1 90 ? 4.876 -6.843 -16.843 1.00 88.25 90 CYS A O 1
ATOM 675 N N . SER A 1 91 ? 3.932 -5.749 -15.132 1.00 85.75 91 SER A N 1
ATOM 676 C CA . SER A 1 91 ? 3.387 -6.968 -14.508 1.00 85.75 91 SER A CA 1
ATOM 677 C C . SER A 1 91 ? 2.114 -7.479 -15.190 1.00 85.75 91 SER A C 1
ATOM 679 O O . SER A 1 91 ? 1.788 -8.649 -15.029 1.00 85.75 91 SER A O 1
ATOM 681 N N . GLU A 1 92 ? 1.429 -6.631 -15.965 1.00 89.56 92 GLU A N 1
ATOM 682 C CA . GLU A 1 92 ? 0.173 -6.990 -16.635 1.00 89.56 92 GLU A CA 1
ATOM 683 C C . GLU A 1 92 ? 0.403 -7.577 -18.034 1.00 89.56 92 GLU A C 1
ATOM 685 O O . GLU A 1 92 ? -0.129 -8.634 -18.356 1.00 89.56 92 GLU A O 1
ATOM 690 N N . CYS A 1 93 ? 1.211 -6.918 -18.872 1.00 89.44 93 CYS A N 1
ATOM 691 C CA . CYS A 1 93 ? 1.476 -7.362 -20.248 1.00 89.44 93 CYS A CA 1
ATOM 692 C C . CYS A 1 93 ? 2.846 -8.029 -20.441 1.00 89.44 93 CYS A C 1
ATOM 694 O O . CYS A 1 93 ? 3.151 -8.477 -21.541 1.00 89.44 93 CYS A O 1
ATOM 696 N N . ASP A 1 94 ? 3.672 -8.112 -19.392 1.00 86.50 94 ASP A N 1
ATOM 697 C CA . ASP A 1 94 ? 5.003 -8.741 -19.417 1.00 86.50 94 ASP A CA 1
ATOM 698 C C . ASP A 1 94 ? 6.015 -8.070 -20.378 1.00 86.50 94 ASP A C 1
ATOM 700 O O . ASP A 1 94 ? 7.102 -8.595 -20.628 1.00 86.50 94 ASP A O 1
ATOM 704 N N . VAL A 1 95 ? 5.696 -6.877 -20.886 1.00 88.06 95 VAL A N 1
ATOM 705 C CA . VAL A 1 95 ? 6.553 -6.120 -21.809 1.00 88.06 95 VAL A CA 1
ATOM 706 C C . VAL A 1 95 ? 7.682 -5.421 -21.057 1.00 88.06 95 VAL A C 1
ATOM 708 O O . VAL A 1 95 ? 7.546 -5.053 -19.884 1.00 88.06 95 VAL A O 1
ATOM 711 N N . THR A 1 96 ? 8.813 -5.241 -21.735 1.00 90.06 96 THR A N 1
ATOM 712 C CA . THR A 1 96 ? 9.949 -4.491 -21.185 1.00 90.06 96 THR A CA 1
ATOM 713 C C . THR A 1 96 ? 9.780 -3.023 -21.550 1.00 90.06 96 THR A C 1
ATOM 715 O O . THR A 1 96 ? 9.622 -2.694 -22.720 1.00 90.06 96 THR A O 1
ATOM 718 N N . LEU A 1 97 ? 9.794 -2.152 -20.548 1.00 90.44 97 LEU A N 1
ATOM 719 C CA . LEU A 1 97 ? 9.653 -0.708 -20.682 1.00 90.44 97 LEU A CA 1
ATOM 720 C C . LEU A 1 97 ? 10.958 -0.029 -20.269 1.00 90.44 97 LEU A C 1
ATOM 722 O O . LEU A 1 97 ? 11.595 -0.442 -19.298 1.00 90.44 97 LEU A O 1
ATOM 726 N N . GLU A 1 98 ? 11.333 1.023 -20.979 1.00 90.19 98 GLU A N 1
ATOM 727 C CA . GLU A 1 98 ? 12.452 1.897 -20.651 1.00 90.19 98 GLU A CA 1
ATOM 728 C C . GLU A 1 98 ? 11.935 3.242 -20.154 1.00 90.19 98 GLU A C 1
ATOM 730 O O . GLU A 1 98 ? 10.988 3.804 -20.698 1.00 90.19 98 GLU A O 1
ATOM 735 N N . VAL A 1 99 ? 12.568 3.772 -19.112 1.00 91.50 99 VAL A N 1
ATOM 736 C CA . VAL A 1 99 ? 12.317 5.138 -18.655 1.00 91.50 99 VAL A CA 1
ATOM 737 C C . VAL A 1 99 ? 13.007 6.110 -19.601 1.00 91.50 99 VAL A C 1
ATOM 739 O O . VAL A 1 99 ? 14.233 6.221 -19.578 1.00 91.50 99 VAL A O 1
ATOM 742 N N . ILE A 1 100 ? 12.224 6.848 -20.378 1.00 91.25 100 ILE A N 1
ATOM 743 C CA . ILE A 1 100 ? 12.745 7.864 -21.298 1.00 91.25 100 ILE A CA 1
ATOM 744 C C . ILE A 1 100 ? 12.775 9.258 -20.666 1.00 91.25 100 ILE A C 1
ATOM 746 O O . ILE A 1 100 ? 13.645 10.043 -21.021 1.00 91.25 100 ILE A O 1
ATOM 750 N N . ASP A 1 101 ? 11.912 9.545 -19.685 1.00 89.94 101 ASP A N 1
ATOM 751 C CA . ASP A 1 101 ? 11.922 10.798 -18.920 1.00 89.94 101 ASP A CA 1
ATOM 752 C C . ASP A 1 101 ? 11.475 10.562 -17.465 1.00 89.94 101 ASP A C 1
ATOM 754 O O . ASP A 1 101 ? 10.812 9.575 -17.151 1.00 89.94 101 ASP A O 1
ATOM 758 N N . THR A 1 102 ? 11.875 11.438 -16.541 1.00 87.44 102 THR A N 1
ATOM 759 C CA . THR A 1 102 ? 11.556 11.323 -15.101 1.00 87.44 102 THR A CA 1
ATOM 760 C C . THR A 1 102 ? 10.830 12.543 -14.535 1.00 87.44 102 THR A C 1
ATOM 762 O O . THR A 1 102 ? 10.416 12.521 -13.373 1.00 87.44 102 THR A O 1
ATOM 765 N N . ASN A 1 103 ? 10.651 13.599 -15.330 1.00 83.38 103 ASN A N 1
ATOM 766 C CA . ASN A 1 103 ? 9.977 14.830 -14.954 1.00 83.38 103 ASN A CA 1
ATOM 767 C C . ASN A 1 103 ? 9.407 15.546 -16.204 1.00 83.38 103 ASN A C 1
ATOM 769 O O . ASN A 1 103 ? 9.999 16.537 -16.648 1.00 83.38 103 ASN A O 1
ATOM 773 N N . PRO A 1 104 ? 8.234 15.124 -16.721 1.00 82.75 104 PRO A N 1
ATOM 774 C CA . PRO A 1 104 ? 7.317 14.102 -16.190 1.00 82.75 104 PRO A CA 1
ATOM 775 C C . PRO A 1 104 ? 7.785 12.656 -16.438 1.00 82.75 104 PRO A C 1
ATOM 777 O O . PRO A 1 104 ? 8.565 12.389 -17.337 1.00 82.75 104 PRO A O 1
ATOM 780 N N . LEU A 1 105 ? 7.331 11.702 -15.617 1.00 85.12 105 LEU A N 1
ATOM 781 C CA . LEU A 1 105 ? 7.718 10.296 -15.783 1.00 85.12 105 LEU A CA 1
ATOM 782 C C . LEU A 1 105 ? 7.099 9.702 -17.057 1.00 85.12 105 LEU A C 1
ATOM 784 O O . LEU A 1 105 ? 5.901 9.412 -17.078 1.00 85.12 105 LEU A O 1
ATOM 788 N N . GLU A 1 106 ? 7.939 9.457 -18.059 1.00 88.88 106 GLU A N 1
ATOM 789 C CA . GLU A 1 106 ? 7.561 8.861 -19.341 1.00 88.88 106 GLU A CA 1
ATOM 790 C C . GLU A 1 106 ? 8.289 7.533 -19.563 1.00 88.88 106 GLU A C 1
ATOM 792 O O . GLU A 1 106 ? 9.485 7.386 -19.285 1.00 88.88 106 GLU A O 1
ATOM 797 N N . LEU A 1 107 ? 7.536 6.552 -20.057 1.00 89.94 107 LEU A N 1
ATOM 798 C CA . LEU A 1 107 ? 8.000 5.201 -20.341 1.00 89.94 107 LEU A CA 1
ATOM 799 C C . LEU A 1 107 ? 7.769 4.889 -21.817 1.00 89.94 107 LEU A C 1
ATOM 801 O O . LEU A 1 107 ? 6.705 5.210 -22.341 1.00 89.94 107 LEU A O 1
ATOM 805 N N . ASP A 1 108 ? 8.716 4.198 -22.440 1.00 90.19 108 ASP A N 1
ATOM 806 C CA . ASP A 1 108 ? 8.593 3.688 -23.807 1.00 90.19 108 ASP A CA 1
ATOM 807 C C . ASP A 1 108 ? 8.828 2.173 -23.856 1.00 90.19 108 ASP A C 1
ATOM 809 O O . ASP A 1 108 ? 9.379 1.580 -22.922 1.00 90.19 108 ASP A O 1
ATOM 813 N N . VAL A 1 109 ? 8.378 1.519 -24.925 1.00 88.88 109 VAL A N 1
ATOM 814 C CA . VAL A 1 109 ? 8.523 0.070 -25.090 1.00 88.88 109 VAL A CA 1
ATOM 815 C C . VAL A 1 109 ? 9.945 -0.255 -25.527 1.00 88.88 109 VAL A C 1
ATOM 817 O O . VAL A 1 109 ? 10.352 -0.017 -26.662 1.00 88.88 109 VAL A O 1
ATOM 820 N N . ALA A 1 110 ? 10.705 -0.887 -24.637 1.00 85.00 110 ALA A N 1
ATOM 821 C CA . ALA A 1 110 ? 12.056 -1.319 -24.940 1.00 85.00 110 ALA A CA 1
ATOM 822 C C . ALA A 1 110 ? 12.014 -2.555 -25.854 1.00 85.00 110 ALA A C 1
ATOM 824 O O . ALA A 1 110 ? 11.907 -3.694 -25.397 1.00 85.00 110 ALA A O 1
ATOM 825 N N . LEU A 1 111 ? 12.171 -2.343 -27.163 1.00 69.94 111 LEU A N 1
ATOM 826 C CA . LEU A 1 111 ? 12.265 -3.409 -28.176 1.00 69.94 111 LEU A CA 1
ATOM 827 C C . LEU A 1 111 ? 13.532 -4.285 -28.049 1.00 69.94 111 LEU A C 1
ATOM 829 O O . LEU A 1 111 ? 13.735 -5.223 -28.823 1.00 69.94 111 LEU A O 1
ATOM 833 N N . MET A 1 112 ? 14.396 -4.026 -27.064 1.00 63.53 112 MET A N 1
ATOM 834 C CA . MET A 1 112 ? 15.647 -4.753 -26.845 1.00 63.53 112 MET A CA 1
ATOM 835 C C . MET A 1 112 ? 15.406 -6.066 -26.074 1.00 63.53 112 MET A C 1
ATOM 837 O O . MET A 1 112 ? 15.914 -6.264 -24.972 1.00 63.53 112 MET A O 1
ATOM 841 N N . GLY A 1 113 ? 14.572 -6.954 -26.628 1.00 54.62 113 GLY A N 1
ATOM 842 C CA . GLY A 1 113 ? 13.936 -8.011 -25.840 1.00 54.62 113 GLY A CA 1
ATOM 843 C C . GLY A 1 113 ? 13.978 -9.450 -26.346 1.00 54.62 113 GLY A C 1
ATOM 844 O O . GLY A 1 113 ? 13.681 -10.319 -25.536 1.00 54.62 113 GLY A O 1
ATOM 845 N N . ASN A 1 114 ? 14.321 -9.775 -27.602 1.00 52.34 114 ASN A N 1
ATOM 846 C CA . ASN A 1 114 ? 14.346 -11.184 -28.053 1.00 52.34 114 ASN A CA 1
ATOM 847 C C . ASN A 1 114 ? 14.988 -11.447 -29.436 1.00 52.34 114 ASN A C 1
ATOM 849 O O . ASN A 1 114 ? 14.352 -12.012 -30.319 1.00 52.34 114 ASN A O 1
ATOM 853 N N . ILE A 1 115 ? 16.301 -11.251 -29.588 1.00 54.59 115 ILE A N 1
ATOM 854 C CA . ILE A 1 115 ? 17.077 -12.132 -30.488 1.00 54.59 115 ILE A CA 1
ATOM 855 C C . ILE A 1 115 ? 17.725 -13.271 -29.696 1.00 54.59 115 ILE A C 1
ATOM 857 O O . ILE A 1 115 ? 18.938 -13.461 -29.699 1.00 54.59 115 ILE A O 1
ATOM 861 N N . LYS A 1 116 ? 16.913 -14.100 -29.028 1.00 51.41 116 LYS A N 1
ATOM 862 C CA . LYS A 1 116 ? 17.338 -15.485 -28.784 1.00 51.41 116 LYS A CA 1
ATOM 863 C C . LYS A 1 116 ? 17.182 -16.240 -30.103 1.00 51.41 116 LYS A C 1
ATOM 865 O O . LYS A 1 116 ? 16.198 -16.946 -30.298 1.00 51.41 116 LYS A O 1
ATOM 870 N N . PHE A 1 117 ? 18.177 -16.132 -30.987 1.00 50.53 117 PHE A N 1
ATOM 871 C CA . PHE A 1 117 ? 18.410 -17.126 -32.039 1.00 50.53 117 PHE A CA 1
ATOM 872 C C . PHE A 1 117 ? 18.776 -18.464 -31.373 1.00 50.53 117 PHE A C 1
ATOM 874 O O . PHE A 1 117 ? 19.928 -18.886 -31.360 1.00 50.53 117 PHE A O 1
ATOM 881 N N . ARG A 1 118 ? 17.800 -19.160 -30.782 1.00 56.50 118 ARG A N 1
ATOM 882 C CA . ARG A 1 118 ? 17.898 -20.612 -30.627 1.00 56.50 118 ARG A CA 1
ATOM 883 C C . ARG A 1 118 ? 17.418 -21.214 -31.932 1.00 56.50 118 ARG A C 1
ATOM 885 O O . ARG A 1 118 ? 16.259 -21.584 -32.068 1.00 56.50 118 ARG A O 1
ATOM 892 N N . HIS A 1 119 ? 18.343 -21.287 -32.882 1.00 50.03 119 HIS A N 1
ATOM 893 C CA . HIS A 1 119 ? 18.232 -22.139 -34.053 1.00 50.03 119 HIS A CA 1
ATOM 894 C C . HIS A 1 119 ? 18.237 -23.598 -33.562 1.00 50.03 119 HIS A C 1
ATOM 896 O O . HIS A 1 119 ? 19.273 -24.248 -33.481 1.00 50.03 119 HIS A O 1
ATOM 902 N N . GLN A 1 120 ? 17.079 -24.079 -33.115 1.00 64.62 120 GLN A N 1
ATOM 903 C CA . GLN A 1 120 ? 16.805 -25.502 -32.975 1.00 64.62 120 GLN A CA 1
ATOM 904 C C . GLN A 1 120 ? 16.174 -25.949 -34.287 1.00 64.62 120 GLN A C 1
ATOM 906 O O . GLN A 1 120 ? 14.960 -25.941 -34.423 1.00 64.62 120 GLN A O 1
ATOM 911 N N . ASN A 1 121 ? 17.018 -26.299 -35.250 1.00 58.66 121 ASN A N 1
ATOM 912 C CA . ASN A 1 121 ? 16.643 -27.190 -36.339 1.00 58.66 121 ASN A CA 1
ATOM 913 C C . ASN A 1 121 ? 17.740 -28.244 -36.433 1.00 58.66 121 ASN A C 1
ATOM 915 O O . ASN A 1 121 ? 18.705 -28.105 -37.178 1.00 58.66 121 ASN A O 1
ATOM 919 N N . GLY A 1 122 ? 17.614 -29.255 -35.578 1.00 63.78 122 GLY A N 1
ATOM 920 C CA . GLY A 1 122 ? 18.159 -30.569 -35.855 1.00 63.78 122 GLY A CA 1
ATOM 921 C C . GLY A 1 122 ? 17.005 -31.437 -36.325 1.00 63.78 122 GLY A C 1
ATOM 922 O O . GLY A 1 122 ? 16.136 -31.715 -35.508 1.00 63.78 122 GLY A O 1
ATOM 923 N N . TYR A 1 123 ? 17.007 -31.788 -37.610 1.00 57.41 123 TYR A N 1
ATOM 924 C CA . TYR A 1 123 ? 16.492 -33.025 -38.202 1.00 57.41 123 TYR A CA 1
ATOM 925 C C . TYR A 1 123 ? 17.201 -33.224 -39.541 1.00 57.41 123 TYR A C 1
ATOM 927 O O . TYR A 1 123 ? 17.275 -32.235 -40.306 1.00 57.41 123 TYR A O 1
#

Radius of gyration: 26.66 Å; chains: 1; bounding box: 45×48×77 Å

Foldseek 3Di:
DDFDWDADPVPRHIDTCGDDHDFQDWDADPPQRFIWGFHDVVVTDIDGPDPPDGDDDDDDDFPWQWDADPPPRHIDTHGPPDDAQDWDADPPPRFIWGFNDVVVTDIDGDPVPDPPPPPPDDD

pLDDT: mean 76.83, std 14.12, range [43.09, 91.5]

Secondary structure (DSSP, 8-state):
----EEE-TTT--EEE--S---TT-EEE-TTT--EEEE--SSS--EEE---S-----------EEEEE-TTT--EEEEETT--TT-EEE-TTT--EEEEEEETTEEEEE--------------